Protein AF-A0A968WSE5-F1 (afdb_monomer)

pLDDT: mean 76.77, std 17.14, range [37.19, 94.81]

Radius of gyration: 16.93 Å; Cα contacts (8 Å, |Δi|>4): 127; chains: 1; bounding box: 35×40×51 Å

Solvent-accessible surface area (backbone atoms only — not comparable to full-atom values): 5183 Å² total; per-residue (Å²): 141,79,89,82,85,73,84,76,81,74,78,77,76,77,78,79,89,73,94,65,97,66,94,71,74,76,66,46,76,42,51,63,92,41,78,44,81,49,76,49,79,48,91,44,45,36,38,30,26,11,39,35,44,35,35,42,33,28,70,37,76,45,70,45,98,67,30,42,77,51,66,52,77,47,62,82,76,82,82,126

Nearest PDB structures (foldseek):
  6ria-assembly1_P  TM=6.803E-01  e=1.410E+00  Thermus thermophilus
  2n3d-assembly1_A  TM=7.134E-01  e=2.413E+00  Caulobacter vibrioides CB15
  6rib-assembly1_A  TM=5.423E-01  e=1.328E+00  Thermus thermophilus HB8
  6gje-assembly1_A  TM=3.694E-01  e=3.891E+00  Homo sapiens

Foldseek 3Di:
DDPPPPPPPPPPPDPPPDDDDDPPPDEAEDAQVDEAEEEAADAAEYEFLHEYAEEYEHCHYHYDPNGYYHYYYDHPDPDD

Secondary structure (DSSP, 8-state):
--------------------S---PPPEEE-TT-EEEEEEE-SSEEEESSEEEEEEEESEEEE-TT-EEES-EEE-----

Sequence (80 aa):
MTITDGAMMLFKRSKANGNGNGHHAAPSVISQDVVIDGSVVTAGELHIDGTVNGSVRAQACVVDINGVVEGDYFRERSFS

Structure (mmCIF, N/CA/C/O backbone):
data_AF-A0A968WSE5-F1
#
_entry.id   AF-A0A968WSE5-F1
#
loop_
_atom_site.group_PDB
_atom_site.id
_atom_site.type_symbol
_atom_site.label_atom_id
_atom_site.label_alt_id
_atom_site.label_comp_id
_atom_site.label_asym_id
_atom_site.label_entity_id
_atom_site.label_seq_id
_atom_site.pdbx_PDB_ins_code
_atom_site.Cartn_x
_atom_site.Cartn_y
_atom_site.Cartn_z
_atom_site.occupancy
_atom_site.B_iso_or_equiv
_atom_site.auth_seq_id
_atom_site.auth_comp_id
_atom_site.auth_asym_id
_atom_site.auth_atom_id
_atom_site.pdbx_PDB_model_num
ATOM 1 N N . MET A 1 1 ? -2.775 -30.762 31.193 1.00 46.94 1 MET A N 1
ATOM 2 C CA . MET A 1 1 ? -3.174 -29.412 30.750 1.00 46.94 1 MET A CA 1
ATOM 3 C C . MET A 1 1 ? -2.164 -28.976 29.707 1.00 46.94 1 MET A C 1
ATOM 5 O O . MET A 1 1 ? -1.095 -28.505 30.060 1.00 46.94 1 MET A O 1
ATOM 9 N N . THR A 1 2 ? -2.456 -29.240 28.439 1.00 37.19 2 THR A N 1
ATOM 10 C CA . THR A 1 2 ? -1.599 -28.861 27.311 1.00 37.19 2 THR A CA 1
ATOM 11 C C . THR A 1 2 ? -2.519 -28.268 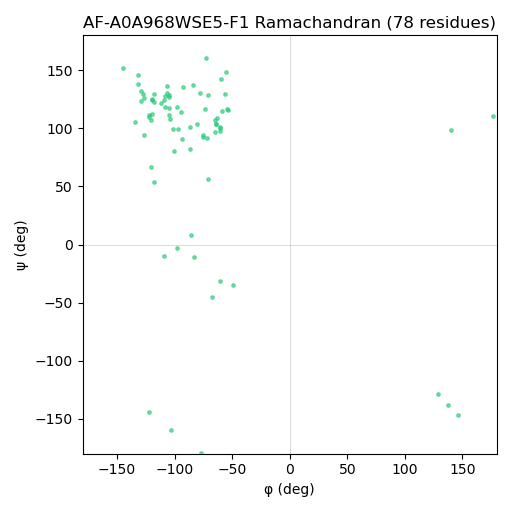26.265 1.00 37.19 2 THR A C 1
ATOM 13 O O . THR A 1 2 ? -3.320 -28.972 25.659 1.00 37.19 2 THR A O 1
ATOM 16 N N . ILE A 1 3 ? -2.471 -26.947 26.144 1.00 53.00 3 ILE A N 1
ATOM 17 C CA . ILE A 1 3 ? -3.166 -26.217 25.093 1.00 53.00 3 ILE A CA 1
ATOM 18 C C . ILE A 1 3 ? -2.197 -26.232 23.914 1.00 53.00 3 ILE A C 1
ATOM 20 O O . ILE A 1 3 ? -1.201 -25.516 23.909 1.00 53.00 3 ILE A O 1
ATOM 24 N N . THR A 1 4 ? -2.441 -27.119 22.958 1.00 51.41 4 THR A N 1
ATOM 25 C CA . THR A 1 4 ? -1.777 -27.105 21.648 1.00 51.41 4 THR A CA 1
ATOM 26 C C . THR A 1 4 ? -2.853 -26.886 20.595 1.00 51.41 4 THR A C 1
ATOM 28 O O . THR A 1 4 ? -3.027 -27.683 19.684 1.00 51.41 4 THR A O 1
ATOM 31 N N . ASP A 1 5 ? -3.626 -25.816 20.771 1.00 57.31 5 ASP A N 1
ATOM 32 C CA . ASP A 1 5 ? -4.536 -25.313 19.748 1.00 57.31 5 ASP A CA 1
ATOM 33 C C . ASP A 1 5 ? -3.854 -24.125 19.071 1.00 57.31 5 ASP A C 1
ATOM 35 O O . ASP A 1 5 ? -3.997 -22.966 19.444 1.00 57.31 5 ASP A O 1
ATOM 39 N N . GLY A 1 6 ? -2.963 -24.461 18.147 1.00 53.44 6 GLY A N 1
ATOM 40 C CA . GLY A 1 6 ? -2.335 -23.516 17.241 1.00 53.44 6 GLY A CA 1
ATOM 41 C C . GLY A 1 6 ? -2.670 -23.949 15.830 1.00 53.44 6 GLY A C 1
ATOM 42 O O . GLY A 1 6 ? -1.795 -24.434 15.115 1.00 53.44 6 GLY A O 1
ATOM 43 N N . ALA A 1 7 ? -3.947 -23.864 15.452 1.00 57.44 7 ALA A N 1
ATOM 44 C CA . ALA A 1 7 ? -4.378 -24.120 14.086 1.00 57.44 7 ALA A CA 1
ATOM 45 C C . ALA A 1 7 ? -3.688 -23.116 13.147 1.00 57.44 7 ALA A C 1
ATOM 47 O O . ALA A 1 7 ? -4.095 -21.964 13.005 1.00 57.44 7 ALA A O 1
ATOM 48 N N . MET A 1 8 ? -2.595 -23.554 12.525 1.00 52.91 8 MET A N 1
ATOM 49 C CA . MET A 1 8 ? -1.872 -22.807 11.506 1.00 52.91 8 MET A CA 1
ATOM 50 C C . MET A 1 8 ? -2.799 -22.615 10.303 1.00 52.91 8 MET A C 1
ATOM 52 O O . MET A 1 8 ? -3.111 -23.562 9.580 1.00 52.91 8 MET A O 1
ATOM 56 N N . MET A 1 9 ? -3.259 -21.382 10.096 1.00 54.78 9 MET A N 1
ATOM 57 C CA . MET A 1 9 ? -4.005 -20.992 8.903 1.00 54.78 9 MET A CA 1
ATOM 58 C C . MET A 1 9 ? -3.082 -21.121 7.686 1.00 54.78 9 MET A C 1
ATOM 60 O O . MET A 1 9 ? -2.273 -20.243 7.388 1.00 54.78 9 MET A O 1
ATOM 64 N N . LEU A 1 10 ? -3.179 -22.246 6.979 1.00 66.94 10 LEU A N 1
ATOM 65 C CA . LEU A 1 10 ? -2.554 -22.418 5.677 1.00 66.94 10 LEU A CA 1
ATOM 66 C C . LEU A 1 10 ? -3.390 -21.643 4.653 1.00 66.94 10 LEU A C 1
ATOM 68 O O . LEU A 1 10 ? -4.345 -22.174 4.084 1.00 66.94 10 LEU A O 1
ATOM 72 N N . PHE A 1 11 ? -3.032 -20.384 4.404 1.00 60.44 11 PHE A N 1
ATOM 73 C CA . PHE A 1 11 ? -3.518 -19.673 3.226 1.00 60.44 11 PHE A CA 1
ATOM 74 C C . PHE A 1 11 ? -3.041 -20.442 1.991 1.00 60.44 11 PHE A C 1
ATOM 76 O O . PHE A 1 11 ? -1.871 -20.381 1.606 1.00 60.44 11 PHE A O 1
ATOM 83 N N . LYS A 1 12 ? -3.941 -21.224 1.384 1.00 52.31 12 LYS A N 1
ATOM 84 C CA . LYS A 1 12 ? -3.705 -21.864 0.090 1.00 52.31 12 LYS A CA 1
ATOM 85 C C . LYS A 1 12 ? -3.470 -20.750 -0.925 1.00 52.31 12 LYS A C 1
ATOM 87 O O . LYS A 1 12 ? -4.413 -20.120 -1.392 1.00 52.31 12 LYS A O 1
ATOM 92 N N . ARG A 1 13 ? -2.204 -20.486 -1.245 1.00 59.88 13 ARG A N 1
ATOM 93 C CA . ARG A 1 13 ? -1.828 -19.580 -2.328 1.00 59.88 13 ARG A CA 1
ATOM 94 C C . ARG A 1 13 ? -2.322 -20.197 -3.632 1.00 59.88 13 ARG A C 1
ATOM 96 O O . ARG A 1 13 ? -1.729 -21.152 -4.132 1.00 59.88 13 ARG A O 1
ATOM 103 N N . SER A 1 14 ? -3.410 -19.662 -4.174 1.00 56.38 14 SER A N 1
ATOM 104 C CA . SER A 1 14 ? -3.836 -19.923 -5.545 1.00 56.38 14 SER A CA 1
ATOM 105 C C . SER A 1 14 ? -2.655 -19.614 -6.466 1.00 56.38 14 SER A C 1
ATOM 107 O O . SER A 1 14 ? -2.171 -18.483 -6.511 1.00 56.38 14 SER A O 1
ATOM 109 N N . LYS A 1 15 ? -2.129 -20.631 -7.154 1.00 51.59 15 LYS A N 1
ATOM 110 C CA . LYS A 1 15 ? -1.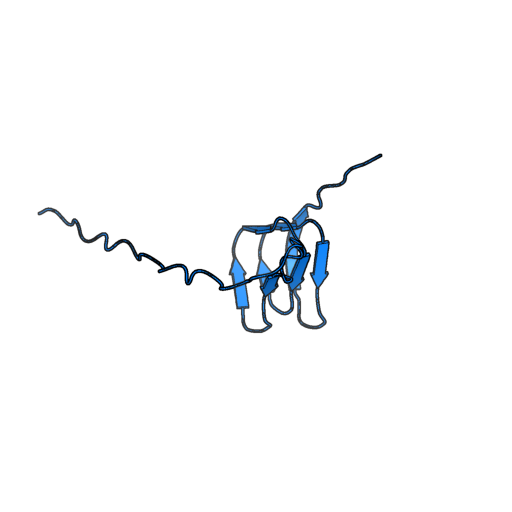090 -20.463 -8.173 1.00 51.59 15 LYS A CA 1
ATOM 111 C C . LYS A 1 15 ? -1.716 -19.645 -9.302 1.00 51.59 15 LYS A C 1
ATOM 113 O O . LYS A 1 15 ? -2.536 -20.174 -10.047 1.00 51.59 15 LYS A O 1
ATOM 118 N N . ALA A 1 16 ? -1.385 -18.357 -9.381 1.00 56.88 16 ALA A N 1
ATOM 119 C CA . ALA A 1 16 ? -1.803 -17.510 -10.488 1.00 56.88 16 ALA A CA 1
ATOM 120 C C . ALA A 1 16 ? -1.351 -18.169 -11.803 1.00 56.88 16 ALA A C 1
ATOM 122 O O . ALA A 1 16 ? -0.161 -18.400 -12.020 1.00 56.88 16 ALA A O 1
ATOM 123 N N . ASN A 1 17 ? -2.319 -18.546 -12.636 1.00 63.31 17 ASN A N 1
ATOM 124 C CA . ASN A 1 17 ? -2.088 -19.045 -13.983 1.00 63.31 17 ASN A CA 1
ATOM 125 C C . ASN A 1 17 ? -1.741 -17.847 -14.875 1.00 63.31 17 ASN A C 1
ATOM 127 O O . ASN A 1 17 ? -2.636 -17.151 -15.345 1.00 63.31 17 ASN A O 1
ATOM 131 N N . GLY A 1 18 ? -0.448 -17.575 -15.046 1.00 53.56 18 GLY A N 1
ATOM 132 C CA . GLY A 1 18 ? 0.062 -16.513 -15.908 1.00 53.56 18 GLY A CA 1
ATOM 133 C C . GLY A 1 18 ? 1.086 -17.072 -16.884 1.00 53.56 18 GLY A C 1
ATOM 134 O O . GLY A 1 18 ? 2.260 -17.198 -16.552 1.00 53.56 18 GLY A O 1
ATOM 135 N N . ASN A 1 19 ? 0.628 -17.433 -18.080 1.00 64.50 19 ASN A N 1
ATOM 136 C CA . ASN A 1 19 ? 1.481 -17.674 -19.238 1.00 64.50 19 ASN A CA 1
ATOM 137 C C . ASN A 1 19 ? 1.834 -16.311 -19.856 1.00 64.50 19 ASN A C 1
ATOM 139 O O . ASN A 1 19 ? 0.985 -15.701 -20.499 1.00 64.50 19 ASN A O 1
ATOM 143 N N . GLY A 1 20 ? 3.052 -15.816 -19.633 1.00 52.16 20 GLY A N 1
ATOM 144 C CA . GLY A 1 20 ? 3.515 -14.559 -20.221 1.00 52.16 20 GLY A CA 1
ATOM 145 C C . GLY A 1 20 ? 4.907 -14.168 -19.740 1.00 52.16 20 GLY A C 1
ATOM 146 O O . GLY A 1 20 ? 5.097 -13.812 -18.582 1.00 52.16 20 GLY A O 1
ATOM 147 N N . ASN A 1 21 ? 5.884 -14.238 -20.641 1.00 58.28 21 ASN A N 1
ATOM 148 C CA . ASN A 1 21 ? 7.214 -13.665 -20.464 1.00 58.28 21 ASN A CA 1
ATOM 149 C C . ASN A 1 21 ? 7.101 -12.150 -20.236 1.00 58.28 21 ASN A C 1
ATOM 151 O O . ASN A 1 21 ? 6.697 -11.421 -21.138 1.00 58.28 21 ASN A O 1
ATOM 155 N N . GLY A 1 22 ? 7.478 -11.694 -19.044 1.00 50.19 22 GLY A N 1
ATOM 156 C CA . GLY A 1 22 ? 7.485 -10.287 -18.655 1.00 50.19 22 GLY A CA 1
ATOM 157 C C . GLY A 1 22 ? 7.002 -10.144 -17.222 1.00 50.19 22 GLY A C 1
ATOM 158 O O . GLY A 1 22 ? 5.805 -10.141 -16.963 1.00 50.19 22 GLY A O 1
ATOM 159 N N . HIS A 1 23 ? 7.936 -10.026 -16.282 1.00 52.50 23 HIS A N 1
ATOM 160 C CA . HIS A 1 23 ? 7.672 -9.774 -14.865 1.00 52.50 23 HIS A CA 1
ATOM 161 C C . HIS A 1 23 ? 7.164 -8.338 -14.644 1.00 52.50 23 HIS A C 1
ATOM 163 O O . HIS A 1 23 ? 7.750 -7.573 -13.890 1.00 52.50 23 HIS A O 1
ATOM 169 N N . HIS A 1 24 ? 6.083 -7.943 -15.311 1.00 57.59 24 HIS A N 1
ATOM 170 C CA . HIS A 1 24 ? 5.329 -6.754 -14.942 1.00 57.59 24 HIS A CA 1
ATOM 171 C C . HIS A 1 24 ? 4.324 -7.215 -13.894 1.00 57.59 24 HIS A C 1
ATOM 173 O O . HIS A 1 24 ? 3.195 -7.588 -14.210 1.00 57.59 24 HIS A O 1
ATOM 179 N N . ALA A 1 25 ? 4.787 -7.317 -12.647 1.00 68.50 25 ALA A N 1
ATOM 180 C CA . ALA A 1 25 ? 3.887 -7.558 -11.532 1.00 68.50 25 ALA A CA 1
ATOM 181 C C . ALA A 1 25 ? 2.825 -6.451 -11.540 1.00 68.50 25 ALA A C 1
ATOM 183 O O . ALA A 1 25 ? 3.165 -5.273 -11.649 1.00 68.50 25 ALA A O 1
ATOM 184 N N . ALA A 1 26 ? 1.550 -6.838 -11.478 1.00 78.81 26 ALA A N 1
ATOM 185 C CA . ALA A 1 26 ? 0.465 -5.880 -11.323 1.00 78.81 26 ALA A CA 1
ATOM 186 C C . ALA A 1 26 ? 0.710 -5.017 -10.068 1.00 78.81 26 ALA A C 1
ATOM 188 O O . ALA A 1 26 ? 1.299 -5.525 -9.104 1.00 78.81 26 ALA A O 1
ATOM 189 N N . PRO A 1 27 ? 0.280 -3.743 -10.065 1.00 86.94 27 PRO A N 1
ATOM 190 C CA . PRO A 1 27 ? 0.431 -2.889 -8.897 1.00 86.94 27 PRO A CA 1
ATOM 191 C C . PRO A 1 27 ? -0.308 -3.497 -7.703 1.00 86.94 27 PRO A C 1
ATOM 193 O O . PRO A 1 27 ? -1.388 -4.080 -7.840 1.00 86.94 27 PRO A O 1
ATOM 196 N N . SER A 1 28 ? 0.282 -3.363 -6.520 1.00 90.25 28 SER A N 1
ATOM 197 C CA . SER A 1 28 ? -0.393 -3.695 -5.267 1.00 90.25 28 SER A CA 1
ATOM 198 C C . SER A 1 28 ? -1.341 -2.556 -4.911 1.00 90.25 28 SER A C 1
ATOM 200 O O . SER A 1 28 ? -0.908 -1.412 -4.901 1.00 90.25 28 SER A O 1
ATOM 202 N N . VAL A 1 29 ? -2.601 -2.850 -4.587 1.00 91.81 29 VAL A N 1
ATOM 203 C CA . VAL A 1 29 ? -3.613 -1.826 -4.271 1.00 91.81 29 VAL A CA 1
ATOM 204 C C . VAL A 1 29 ? -4.112 -1.998 -2.837 1.00 91.81 29 VAL A C 1
ATOM 206 O O . VAL A 1 29 ? -4.516 -3.094 -2.448 1.00 91.81 29 VAL A O 1
ATOM 209 N N . ILE A 1 30 ? -4.106 -0.911 -2.068 1.00 91.69 30 ILE A N 1
ATOM 210 C CA . ILE A 1 30 ? -4.769 -0.784 -0.767 1.00 91.69 30 ILE A CA 1
ATOM 211 C C . ILE A 1 30 ? -6.025 0.056 -0.992 1.00 91.69 30 ILE A C 1
ATOM 213 O O . ILE A 1 30 ? -5.925 1.252 -1.245 1.00 91.69 30 ILE A O 1
ATOM 217 N N . SER A 1 31 ? -7.197 -0.574 -0.941 1.00 93.69 31 SER A N 1
ATOM 218 C CA . SER A 1 31 ? -8.485 0.090 -1.185 1.00 93.69 31 SER A CA 1
ATOM 219 C C . SER A 1 31 ? -8.905 1.018 -0.038 1.00 93.69 31 SER A C 1
ATOM 221 O O . SER A 1 31 ? -8.465 0.832 1.095 1.00 93.69 31 SER A O 1
ATOM 223 N N . GLN A 1 32 ? -9.820 1.949 -0.323 1.00 93.81 32 GLN A N 1
ATOM 224 C CA . GLN A 1 32 ? -10.353 2.944 0.624 1.00 93.81 32 GLN A CA 1
ATOM 225 C C . GLN A 1 32 ? -10.825 2.398 1.982 1.00 93.81 32 GLN A C 1
ATOM 227 O O . GLN A 1 32 ? -10.643 3.049 3.004 1.00 93.81 32 GLN A O 1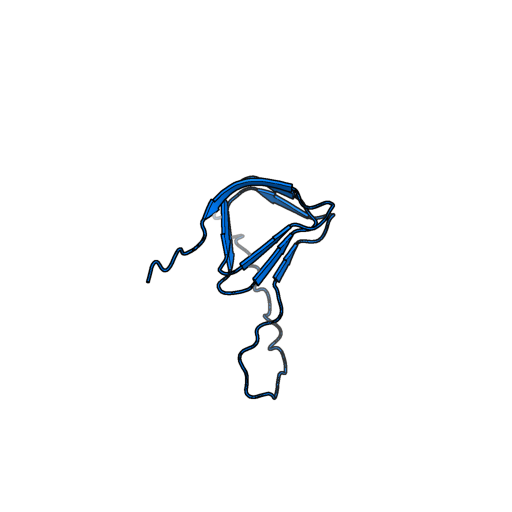
ATOM 232 N N . ASP A 1 33 ? -11.384 1.186 2.021 1.00 93.06 33 ASP A N 1
ATOM 233 C CA . ASP A 1 33 ? -11.949 0.602 3.246 1.00 93.06 33 ASP A CA 1
ATOM 234 C C . ASP A 1 33 ? -10.898 -0.127 4.108 1.00 93.06 33 ASP A C 1
ATOM 236 O O . ASP A 1 33 ? -11.236 -0.838 5.057 1.00 93.06 33 ASP A O 1
ATOM 240 N N . VAL A 1 34 ? -9.613 -0.004 3.761 1.00 92.06 34 VAL A N 1
ATOM 241 C CA . VAL A 1 34 ? -8.513 -0.699 4.430 1.00 92.06 34 VAL A CA 1
ATOM 242 C C . VAL A 1 34 ? -7.738 0.268 5.316 1.00 92.06 34 VAL A C 1
ATOM 244 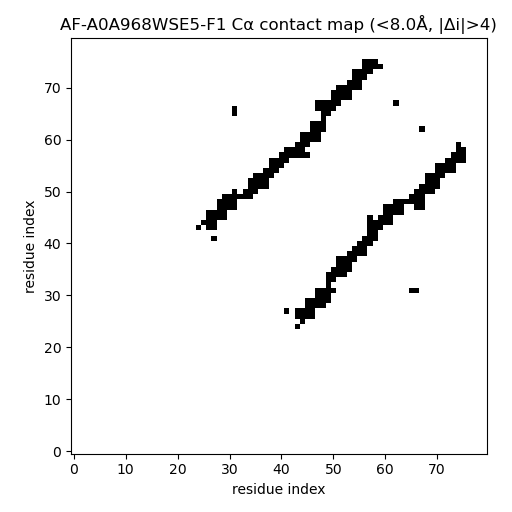O O . VAL A 1 34 ? -7.227 1.287 4.854 1.00 92.06 34 VAL A O 1
ATOM 247 N N . VAL A 1 35 ? -7.590 -0.112 6.587 1.00 93.56 35 VAL A N 1
ATOM 248 C CA . VAL A 1 35 ? -6.682 0.534 7.538 1.00 93.56 35 VAL A CA 1
ATOM 249 C C . VAL A 1 35 ? -5.559 -0.441 7.870 1.00 93.56 35 VAL A C 1
ATOM 251 O O . VAL A 1 35 ? -5.813 -1.551 8.340 1.00 93.56 35 VAL A O 1
ATOM 254 N N . ILE A 1 36 ? -4.317 -0.034 7.618 1.00 91.75 36 ILE A N 1
ATOM 255 C CA . ILE A 1 36 ? -3.119 -0.805 7.953 1.00 91.75 36 ILE A CA 1
ATOM 256 C C . ILE A 1 36 ? -2.403 -0.114 9.104 1.00 91.75 36 ILE A C 1
ATOM 258 O O . ILE A 1 36 ? -2.022 1.041 8.974 1.00 91.75 36 ILE A O 1
ATOM 262 N N . ASP A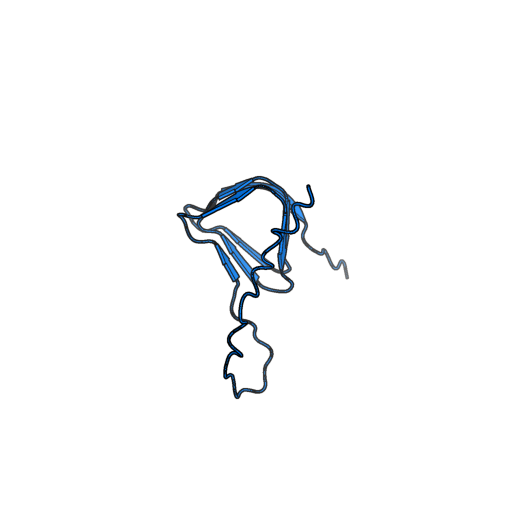 1 37 ? -2.167 -0.841 10.190 1.00 94.81 37 ASP A N 1
ATOM 263 C CA . ASP A 1 37 ? -1.308 -0.410 11.293 1.00 94.81 37 ASP A CA 1
ATOM 264 C C . ASP A 1 37 ? -0.010 -1.237 11.262 1.00 94.81 37 ASP A C 1
ATOM 266 O O . ASP A 1 37 ? -0.056 -2.470 11.316 1.00 94.81 37 ASP A O 1
ATOM 270 N N . GLY A 1 38 ? 1.147 -0.589 11.079 1.00 92.50 38 GLY A N 1
ATOM 271 C CA . GLY A 1 38 ? 2.459 -1.248 11.050 1.00 92.50 38 GLY A CA 1
ATOM 272 C C . GLY A 1 38 ? 3.334 -0.904 9.839 1.00 92.50 38 GLY A C 1
ATOM 273 O O . GLY A 1 38 ? 3.626 0.259 9.574 1.00 92.50 38 GLY A O 1
ATOM 274 N N . SER A 1 39 ? 3.855 -1.917 9.136 1.00 90.19 39 SER A N 1
ATOM 275 C CA . SER A 1 39 ? 4.801 -1.720 8.024 1.00 90.19 39 SER A CA 1
ATOM 276 C C . SER A 1 39 ? 4.373 -2.435 6.745 1.00 90.19 39 SER A C 1
ATOM 278 O O . SER A 1 39 ? 4.147 -3.646 6.761 1.00 90.19 39 SER A O 1
ATOM 280 N N . VAL A 1 40 ? 4.356 -1.708 5.627 1.00 89.75 40 VAL A N 1
ATOM 281 C CA . VAL A 1 40 ? 4.073 -2.225 4.282 1.00 89.75 40 VAL A CA 1
ATOM 282 C C . VAL A 1 40 ? 5.363 -2.239 3.471 1.00 89.75 40 VAL A C 1
ATOM 284 O O . VAL A 1 40 ? 6.044 -1.221 3.363 1.00 89.75 40 VAL A O 1
ATOM 287 N N . VAL A 1 41 ? 5.700 -3.386 2.877 1.00 90.12 41 VAL A N 1
ATOM 288 C CA . VAL A 1 41 ? 6.876 -3.535 2.009 1.00 90.12 41 VAL A CA 1
ATOM 289 C C . VAL A 1 41 ? 6.459 -4.184 0.695 1.00 90.12 41 VAL A C 1
ATOM 291 O O . VAL A 1 41 ? 5.918 -5.289 0.693 1.00 90.12 41 VAL A O 1
ATOM 294 N N . THR A 1 42 ? 6.739 -3.517 -0.423 1.00 86.19 42 THR A N 1
ATOM 295 C CA . THR A 1 42 ? 6.574 -4.071 -1.770 1.00 86.19 42 THR A CA 1
ATOM 296 C C . THR A 1 42 ? 7.821 -3.832 -2.612 1.00 86.19 42 THR A C 1
ATOM 298 O O . THR A 1 42 ? 8.491 -2.809 -2.486 1.00 86.19 42 THR A O 1
ATOM 301 N N . ALA A 1 43 ? 8.125 -4.789 -3.488 1.00 85.31 43 ALA A N 1
ATOM 302 C CA . ALA A 1 43 ? 9.217 -4.673 -4.451 1.00 85.31 43 ALA A CA 1
ATOM 303 C C . ALA A 1 43 ? 8.817 -3.898 -5.718 1.00 85.31 43 ALA A C 1
ATOM 305 O O . ALA A 1 43 ? 9.677 -3.601 -6.534 1.00 85.31 43 ALA A O 1
ATOM 306 N N . GLY A 1 44 ? 7.524 -3.617 -5.905 1.00 86.00 44 GLY A N 1
ATOM 307 C CA . GLY A 1 44 ? 7.000 -2.960 -7.099 1.00 86.00 44 GLY A CA 1
ATOM 308 C C . GLY A 1 44 ? 6.256 -1.669 -6.783 1.00 86.00 44 GLY A C 1
ATOM 309 O O . GLY A 1 44 ? 6.616 -0.920 -5.871 1.00 86.00 44 GLY A O 1
ATOM 310 N N . GLU A 1 45 ? 5.205 -1.427 -7.558 1.00 87.56 45 GLU A N 1
ATOM 311 C CA . GLU A 1 45 ? 4.319 -0.280 -7.399 1.00 87.56 45 GLU A CA 1
ATOM 312 C C . GLU A 1 45 ? 3.231 -0.552 -6.348 1.00 87.56 45 GLU A C 1
ATOM 314 O O . GLU A 1 45 ? 2.658 -1.645 -6.294 1.00 87.56 45 GLU A O 1
ATOM 319 N N . LEU A 1 46 ? 2.969 0.444 -5.501 1.00 90.44 46 LEU A N 1
ATOM 320 C CA . LEU A 1 46 ? 1.922 0.445 -4.484 1.00 90.44 46 LEU A CA 1
ATOM 321 C C . LEU A 1 46 ? 0.946 1.590 -4.748 1.00 90.44 46 LEU A C 1
ATOM 323 O O . LEU A 1 46 ? 1.366 2.740 -4.809 1.00 90.44 46 LEU A O 1
ATOM 327 N N . HIS A 1 47 ? -0.339 1.290 -4.870 1.00 92.75 47 HIS A N 1
ATOM 328 C CA . HIS A 1 47 ? -1.425 2.266 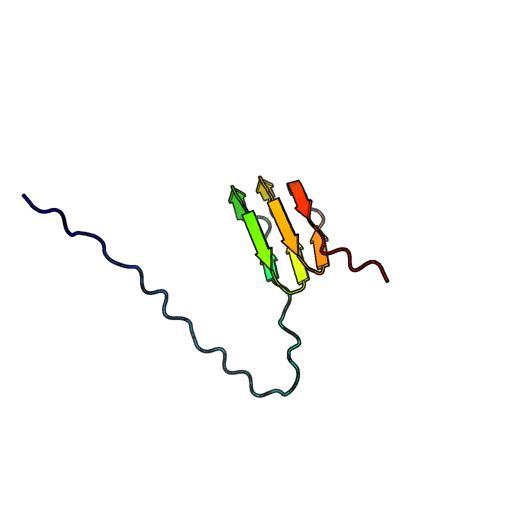-4.925 1.00 92.75 47 HIS A CA 1
ATOM 329 C C . HIS A 1 47 ? -2.156 2.260 -3.589 1.00 92.75 47 HIS A C 1
ATOM 331 O O . HIS A 1 47 ? -2.529 1.197 -3.088 1.00 92.75 47 HIS A O 1
ATOM 337 N N . ILE A 1 48 ? -2.327 3.434 -2.995 1.00 93.06 48 ILE A N 1
ATOM 338 C CA . ILE A 1 48 ? -2.936 3.609 -1.680 1.00 93.06 48 ILE A CA 1
ATOM 339 C C . ILE A 1 48 ? -4.135 4.534 -1.822 1.00 93.06 48 ILE A C 1
ATOM 341 O O . ILE A 1 48 ? -3.970 5.732 -2.015 1.00 93.06 48 ILE A O 1
ATOM 345 N N . ASP A 1 49 ? -5.324 3.968 -1.672 1.00 94.25 49 ASP A N 1
ATOM 346 C CA . ASP A 1 49 ? -6.600 4.683 -1.589 1.00 94.25 49 ASP A CA 1
ATOM 347 C C . ASP A 1 49 ? -7.184 4.621 -0.161 1.00 94.25 49 ASP A C 1
ATOM 349 O O . ASP A 1 49 ? -8.135 5.323 0.149 1.00 94.25 49 ASP A O 1
ATOM 353 N N . GLY A 1 50 ? -6.610 3.794 0.724 1.00 93.00 50 GLY A N 1
ATOM 354 C CA . GLY A 1 50 ? -6.986 3.667 2.141 1.00 93.00 50 GLY A CA 1
ATOM 355 C C . GLY A 1 50 ? -6.023 4.352 3.115 1.00 93.00 50 GLY A C 1
ATOM 356 O O . GLY A 1 50 ? -5.240 5.225 2.742 1.00 93.00 50 GLY A O 1
ATOM 357 N N . THR A 1 51 ? -6.048 3.934 4.382 1.00 93.88 51 THR A N 1
ATOM 358 C CA . THR A 1 51 ? -5.219 4.524 5.447 1.00 93.88 51 THR A CA 1
ATOM 359 C C . THR A 1 51 ? -4.075 3.599 5.851 1.00 93.88 51 THR A C 1
ATOM 361 O O . THR A 1 51 ? -4.283 2.424 6.155 1.00 93.88 51 THR A O 1
ATOM 364 N N . VAL A 1 52 ? -2.856 4.132 5.908 1.00 94.06 52 VAL A N 1
ATOM 365 C CA . VAL A 1 52 ? -1.676 3.427 6.417 1.00 94.06 52 VAL A CA 1
ATOM 366 C C . VAL A 1 52 ? -1.067 4.213 7.569 1.00 94.06 52 VAL A C 1
ATOM 368 O O . VAL A 1 52 ? -0.473 5.265 7.358 1.00 94.06 52 VAL A O 1
ATOM 371 N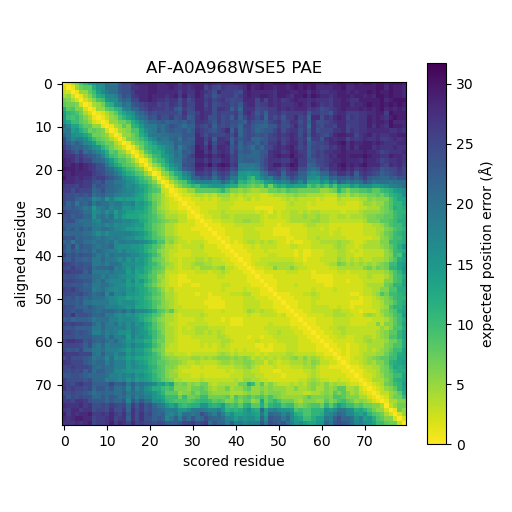 N . ASN A 1 53 ? -1.171 3.656 8.769 1.00 94.38 53 ASN A N 1
ATOM 372 C CA . ASN A 1 53 ? -0.551 4.152 9.988 1.00 94.38 53 ASN A CA 1
ATOM 373 C C . ASN A 1 53 ? 0.758 3.386 10.215 1.00 94.38 53 ASN A C 1
ATOM 375 O O . ASN A 1 53 ? 0.768 2.243 10.676 1.00 94.38 53 ASN A O 1
ATOM 379 N N . GLY A 1 54 ? 1.878 3.996 9.844 1.00 92.12 54 GLY A N 1
ATOM 380 C CA . GLY A 1 54 ? 3.215 3.458 10.051 1.00 92.12 54 GLY A CA 1
ATOM 381 C C . GLY A 1 54 ? 4.126 3.649 8.843 1.00 92.12 54 GLY A C 1
ATOM 382 O O . GLY A 1 54 ? 4.178 4.726 8.260 1.00 92.12 54 GLY A O 1
ATOM 383 N N . SER A 1 55 ? 4.915 2.629 8.497 1.00 90.12 55 SER A N 1
ATOM 384 C CA . SER A 1 55 ? 5.979 2.773 7.491 1.00 90.12 55 SER A CA 1
ATOM 385 C C . SER A 1 55 ? 5.654 2.101 6.164 1.00 90.12 55 SER A C 1
ATOM 387 O O . SER A 1 55 ? 5.203 0.956 6.119 1.00 90.12 55 SER A O 1
ATOM 389 N N . VAL A 1 56 ? 5.937 2.793 5.062 1.00 91.25 56 VAL A N 1
ATOM 390 C CA . VAL A 1 56 ? 5.723 2.274 3.705 1.00 91.25 56 VAL A CA 1
ATOM 391 C C . VAL A 1 56 ? 7.049 2.236 2.960 1.00 91.25 56 VAL A C 1
ATOM 393 O O . VAL A 1 56 ? 7.743 3.246 2.842 1.00 91.25 56 VAL A O 1
ATOM 396 N N . ARG A 1 57 ? 7.396 1.056 2.440 1.00 90.62 57 ARG A N 1
ATOM 397 C CA . ARG A 1 57 ? 8.557 0.820 1.580 1.00 90.62 57 ARG A CA 1
ATOM 398 C C . ARG A 1 57 ? 8.099 0.288 0.236 1.00 90.62 57 ARG A C 1
ATOM 400 O O . ARG A 1 57 ? 7.607 -0.835 0.144 1.00 90.62 57 ARG A O 1
ATOM 407 N N . ALA A 1 58 ? 8.279 1.097 -0.796 1.00 88.56 58 ALA A N 1
ATOM 408 C CA . ALA A 1 58 ? 7.923 0.741 -2.158 1.00 88.56 58 ALA A CA 1
ATOM 409 C C . ALA A 1 58 ? 8.931 1.335 -3.142 1.00 88.56 58 ALA A C 1
ATOM 411 O O . ALA A 1 58 ? 9.516 2.396 -2.890 1.00 88.56 58 ALA A O 1
ATOM 412 N N . GLN A 1 59 ? 9.100 0.672 -4.285 1.00 86.12 59 GLN A N 1
ATOM 413 C CA . GLN A 1 59 ? 9.881 1.229 -5.387 1.00 86.12 59 GLN A CA 1
ATOM 414 C C . GLN A 1 59 ? 9.152 2.458 -5.965 1.00 86.12 59 GLN A C 1
ATOM 416 O O . GLN A 1 59 ? 9.728 3.540 -6.132 1.00 86.12 59 GLN A O 1
ATOM 421 N N . ALA A 1 60 ? 7.841 2.317 -6.171 1.00 85.06 60 ALA A N 1
ATOM 422 C CA . ALA A 1 60 ? 6.929 3.396 -6.520 1.00 85.06 60 ALA A CA 1
ATOM 423 C C . ALA A 1 60 ? 5.686 3.339 -5.628 1.00 85.06 60 ALA A C 1
ATOM 425 O O . ALA A 1 60 ? 5.155 2.263 -5.371 1.00 85.06 60 ALA A O 1
ATOM 426 N N . CYS A 1 61 ? 5.229 4.496 -5.160 1.00 88.69 61 CYS A N 1
ATOM 427 C CA . CYS A 1 61 ? 3.992 4.627 -4.405 1.00 88.69 61 CYS A CA 1
ATOM 428 C C . CYS A 1 61 ? 3.154 5.737 -5.032 1.00 88.69 61 CYS A C 1
ATOM 430 O O . CYS A 1 61 ? 3.681 6.818 -5.311 1.00 88.69 61 CYS A O 1
ATOM 432 N N . VAL A 1 62 ? 1.879 5.447 -5.250 1.00 90.44 62 VAL A N 1
ATOM 433 C CA . VAL A 1 62 ? 0.847 6.372 -5.702 1.00 90.44 62 VAL A CA 1
ATOM 434 C C . VAL A 1 62 ? -0.186 6.432 -4.589 1.00 90.44 62 VAL A C 1
ATOM 436 O O . VAL A 1 62 ? -0.714 5.404 -4.179 1.00 90.44 62 VAL A O 1
ATOM 439 N N . VAL A 1 63 ? -0.436 7.627 -4.070 1.00 90.50 63 VAL A N 1
ATOM 440 C CA . VAL A 1 63 ? -1.486 7.858 -3.077 1.00 90.50 63 VAL A CA 1
ATOM 441 C C . VAL A 1 63 ? -2.632 8.544 -3.809 1.00 90.50 63 VAL A C 1
ATOM 443 O O . VAL A 1 63 ? -2.433 9.618 -4.380 1.00 90.50 63 VAL A O 1
ATOM 446 N N . ASP A 1 64 ? -3.783 7.880 -3.855 1.00 91.50 64 ASP A N 1
ATOM 447 C CA . ASP A 1 64 ? -5.005 8.375 -4.485 1.00 91.50 64 ASP A CA 1
ATOM 448 C C . ASP A 1 64 ? -5.708 9.415 -3.601 1.00 91.50 64 ASP A C 1
ATOM 450 O O . ASP A 1 64 ? -5.238 9.773 -2.521 1.00 91.50 64 ASP A O 1
ATOM 454 N N . ILE A 1 65 ? -6.845 9.937 -4.068 1.00 91.56 65 ILE A N 1
ATOM 455 C CA . ILE A 1 65 ? -7.540 11.060 -3.423 1.00 91.56 65 ILE A CA 1
ATOM 456 C C . ILE A 1 65 ? -7.996 10.772 -1.985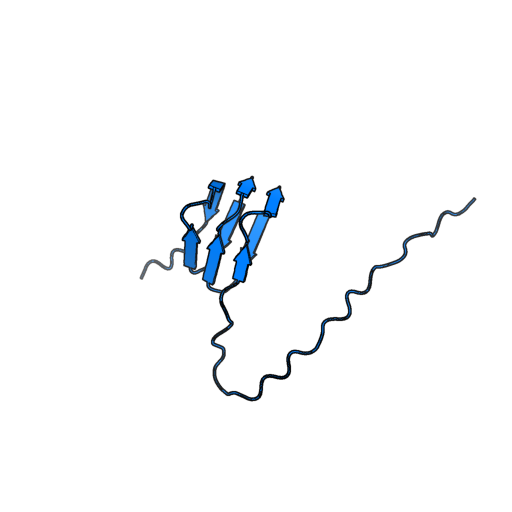 1.00 91.56 65 ILE A C 1
ATOM 458 O O . ILE A 1 65 ? -8.023 11.697 -1.175 1.00 91.56 65 ILE A O 1
ATOM 462 N N . ASN A 1 66 ? -8.333 9.520 -1.661 1.00 90.19 66 ASN A N 1
ATOM 463 C CA . ASN A 1 66 ? -8.723 9.119 -0.305 1.00 90.19 66 ASN A CA 1
ATOM 464 C C . ASN A 1 66 ? -7.559 8.496 0.482 1.00 90.19 66 ASN A C 1
ATOM 466 O O . ASN A 1 66 ? -7.710 8.181 1.662 1.00 90.19 66 ASN A O 1
ATOM 470 N N . GLY A 1 67 ? -6.398 8.333 -0.157 1.00 90.19 67 GLY A N 1
ATOM 471 C CA . GLY A 1 67 ? -5.235 7.701 0.436 1.00 90.19 67 GLY A CA 1
ATOM 472 C C . GLY A 1 67 ? -4.600 8.573 1.514 1.00 90.19 67 GLY A C 1
ATOM 473 O 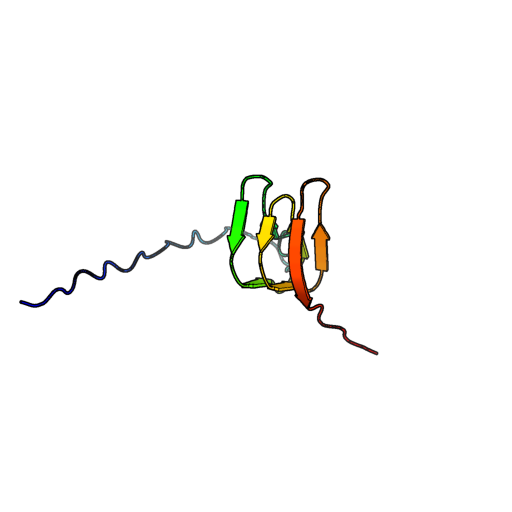O . GLY A 1 67 ? -4.261 9.735 1.285 1.00 90.19 67 GLY A O 1
ATOM 474 N N . VAL A 1 68 ? -4.383 7.995 2.693 1.00 90.56 68 VAL A N 1
ATOM 475 C CA . VAL A 1 68 ? -3.725 8.663 3.820 1.00 90.56 68 VAL A CA 1
ATOM 476 C C . VAL A 1 68 ? -2.573 7.793 4.303 1.00 90.56 68 VAL A C 1
ATOM 478 O O . VAL A 1 68 ? -2.760 6.620 4.614 1.00 90.56 68 VAL A O 1
ATOM 481 N N . VAL A 1 69 ? -1.373 8.367 4.380 1.00 90.31 69 VAL A N 1
ATOM 482 C CA . VAL A 1 69 ? -0.196 7.698 4.948 1.00 90.31 69 VAL A CA 1
ATOM 483 C C . VAL A 1 69 ? 0.303 8.521 6.126 1.00 90.31 69 VAL A C 1
ATOM 485 O O . VAL A 1 69 ? 0.878 9.593 5.943 1.00 90.31 69 VAL A O 1
ATOM 488 N N . GLU A 1 70 ? 0.081 8.013 7.333 1.00 89.88 70 GLU A N 1
ATOM 489 C CA . GLU A 1 70 ? 0.568 8.594 8.580 1.00 89.88 70 GLU A CA 1
ATOM 490 C C . GLU A 1 70 ? 1.798 7.818 9.059 1.00 89.88 70 GLU A C 1
ATOM 492 O O . GLU A 1 70 ? 1.685 6.746 9.649 1.00 89.88 70 GLU A O 1
ATOM 497 N N . GLY A 1 71 ? 2.993 8.351 8.801 1.00 86.56 71 GLY A N 1
ATOM 498 C CA . GLY A 1 71 ? 4.255 7.794 9.289 1.00 86.56 71 GLY A CA 1
ATOM 499 C C . GLY A 1 71 ? 5.415 7.992 8.315 1.00 86.56 71 GLY A C 1
ATOM 500 O O . GLY A 1 71 ? 5.486 9.007 7.622 1.00 86.56 71 GLY A O 1
ATOM 501 N N . ASP A 1 72 ? 6.345 7.036 8.280 1.00 82.69 72 ASP A N 1
ATOM 502 C CA . ASP A 1 72 ? 7.606 7.160 7.545 1.00 82.69 72 ASP A CA 1
ATOM 503 C C . ASP A 1 72 ? 7.552 6.486 6.168 1.00 82.69 72 ASP A C 1
ATOM 505 O O . ASP A 1 72 ? 7.431 5.263 6.040 1.00 82.69 72 ASP A O 1
ATOM 509 N N . TYR A 1 73 ? 7.732 7.277 5.110 1.00 80.19 73 TYR A N 1
ATOM 510 C CA . TYR A 1 73 ? 7.850 6.766 3.747 1.00 80.19 73 TYR A CA 1
ATOM 511 C C . TYR A 1 73 ? 9.321 6.566 3.358 1.00 80.19 73 TYR A C 1
ATOM 513 O O . TYR A 1 73 ? 10.081 7.527 3.219 1.00 80.19 73 TYR A O 1
ATOM 521 N N . PHE A 1 74 ? 9.726 5.313 3.138 1.00 76.00 74 PHE A N 1
ATOM 522 C CA . PHE A 1 74 ? 11.072 4.969 2.685 1.00 76.00 74 PHE A CA 1
ATOM 523 C C . PHE A 1 74 ? 11.049 4.586 1.207 1.00 76.00 74 PHE A C 1
ATOM 525 O O . PHE A 1 74 ? 10.556 3.525 0.825 1.00 76.00 74 PHE A O 1
ATOM 532 N N . ARG A 1 75 ? 11.652 5.430 0.369 1.00 69.62 75 ARG A N 1
ATOM 533 C CA . ARG A 1 75 ? 11.961 5.079 -1.019 1.00 69.62 75 ARG A CA 1
ATOM 534 C C . ARG A 1 75 ? 13.377 4.528 -1.084 1.00 69.62 75 ARG A C 1
ATOM 536 O O . ARG A 1 75 ? 14.284 5.141 -0.516 1.00 69.62 75 ARG A O 1
ATOM 543 N N . GLU A 1 76 ? 13.600 3.434 -1.810 1.00 66.00 76 GLU A N 1
ATOM 544 C CA . GLU A 1 76 ? 14.970 3.107 -2.208 1.00 66.00 76 GLU A CA 1
ATOM 545 C C . GLU A 1 76 ? 15.450 4.224 -3.146 1.00 66.00 76 GLU A C 1
ATOM 547 O O . GLU A 1 76 ? 14.939 4.431 -4.247 1.00 66.00 76 GLU A O 1
ATOM 552 N N . ARG A 1 77 ? 16.348 5.075 -2.653 1.00 51.69 77 ARG A N 1
ATOM 553 C CA . ARG A 1 77 ? 16.931 6.148 -3.450 1.00 51.69 77 ARG A CA 1
ATOM 554 C C . ARG A 1 77 ? 18.230 5.603 -4.024 1.00 51.69 77 ARG A C 1
ATOM 556 O O . ARG A 1 77 ? 19.273 5.705 -3.388 1.00 51.69 77 ARG A O 1
ATOM 563 N N . SER A 1 78 ? 18.165 5.015 -5.214 1.00 54.12 78 SER A N 1
ATOM 564 C CA . SER A 1 78 ? 19.363 4.729 -6.006 1.00 54.12 78 SER A CA 1
ATOM 565 C C . SER A 1 78 ? 19.886 6.057 -6.544 1.00 54.12 78 SER A C 1
ATOM 567 O O . SER A 1 78 ? 19.409 6.566 -7.554 1.00 54.12 78 SER A O 1
ATOM 569 N N . PHE A 1 79 ? 20.794 6.681 -5.796 1.00 56.53 79 PHE A N 1
ATOM 570 C CA . PHE A 1 79 ? 21.557 7.824 -6.282 1.00 56.53 79 PHE A CA 1
ATOM 571 C C . PHE A 1 79 ? 22.592 7.284 -7.279 1.00 56.53 79 PHE A C 1
ATOM 573 O O . PHE A 1 79 ? 23.427 6.465 -6.896 1.00 56.53 79 PHE A O 1
ATOM 580 N N . SER A 1 80 ? 22.486 7.695 -8.545 1.00 55.44 80 SER A N 1
ATOM 581 C CA . SER A 1 80 ? 23.490 7.461 -9.591 1.00 55.44 80 SER A CA 1
ATOM 582 C C . SER A 1 80 ? 24.216 8.752 -9.921 1.00 55.44 80 SER A C 1
ATOM 584 O O . SER A 1 80 ? 23.611 9.832 -9.735 1.00 55.44 80 SER A O 1
#

Mean predicted aligned error: 12.82 Å